Protein AF-A0A3S4VG91-F1 (afdb_monomer_lite)

Foldseek 3Di:
DDDDDPPPVVVVVVVVVCVVVVVVVVVVVVVVVFWPDKDFDCVVQNDVPRGDFDFDPDPPDRHTPDTDIDTDTDD

Sequence (75 aa):
MTGGDAQPLLDDQESATRREVAAAYPTLQRFLDRTATIPLSEKHHGATGARRFRHDPTYIIRGLTDLHLEFTPAA

Organism: Mycolicibacterium chitae (NCBI:txid1792)

Secondary structure (DSSP, 8-state):
----SSHHHHHHHHHHHHHHHHHHHHHHHHHHHTEEE--B-HHHH-STTS---PBPSSSS---BS---B--EE--

Radius of gyration: 19.82 Å; chains: 1; bounding box: 62×22×34 Å

Structure (mmCIF, N/CA/C/O backbone):
data_AF-A0A3S4VG91-F1
#
_entry.id   AF-A0A3S4VG91-F1
#
loop_
_atom_site.group_PDB
_atom_site.id
_atom_site.type_symbol
_atom_site.label_atom_id
_atom_site.label_alt_id
_atom_site.label_comp_id
_atom_site.label_asym_id
_atom_site.label_entity_id
_atom_site.label_seq_id
_atom_site.pdbx_PDB_ins_code
_atom_site.Cartn_x
_atom_site.Cartn_y
_atom_site.Cartn_z
_atom_site.occupancy
_atom_site.B_iso_or_equiv
_atom_site.auth_seq_id
_atom_site.auth_comp_id
_atom_site.auth_asym_id
_atom_site.auth_atom_id
_atom_site.pdbx_PDB_model_num
ATOM 1 N N . MET A 1 1 ? 51.147 -17.711 -0.578 1.00 43.44 1 MET A N 1
ATOM 2 C CA . MET A 1 1 ? 50.227 -16.582 -0.820 1.00 43.44 1 MET A CA 1
ATOM 3 C C . MET A 1 1 ? 48.860 -17.166 -1.127 1.00 43.44 1 MET A C 1
ATOM 5 O O . MET A 1 1 ? 48.601 -17.463 -2.284 1.00 43.44 1 MET A O 1
ATOM 9 N N . THR A 1 2 ? 48.029 -17.415 -0.113 1.00 45.94 2 THR A N 1
ATOM 10 C CA . THR A 1 2 ? 46.681 -17.949 -0.353 1.00 45.94 2 THR A CA 1
ATOM 11 C C . THR A 1 2 ? 45.714 -17.447 0.711 1.00 45.94 2 THR A C 1
ATOM 13 O O . THR A 1 2 ? 45.864 -17.783 1.878 1.00 45.94 2 THR A O 1
ATOM 16 N N . GLY A 1 3 ? 44.731 -16.665 0.262 1.00 52.16 3 GLY A N 1
ATOM 17 C CA . GLY A 1 3 ? 43.346 -16.732 0.729 1.00 52.16 3 GLY A CA 1
ATOM 18 C C . GLY A 1 3 ? 43.064 -16.359 2.181 1.00 52.16 3 GLY A C 1
ATOM 19 O O . GLY A 1 3 ? 42.674 -17.213 2.964 1.00 52.16 3 GLY A O 1
ATOM 20 N N . GLY A 1 4 ? 43.142 -15.079 2.508 1.00 57.72 4 GLY A N 1
ATOM 21 C CA . GLY A 1 4 ? 42.489 -14.514 3.684 1.00 57.72 4 GLY A CA 1
ATOM 22 C C . GLY A 1 4 ? 42.442 -13.017 3.470 1.00 57.72 4 GLY A C 1
ATOM 23 O O . GLY A 1 4 ? 43.514 -12.441 3.441 1.00 57.72 4 GLY A O 1
ATOM 24 N N . ASP A 1 5 ? 41.261 -12.480 3.134 1.00 58.59 5 ASP A N 1
ATOM 25 C CA . ASP A 1 5 ? 40.876 -11.044 3.186 1.00 58.59 5 ASP A CA 1
ATOM 26 C C . ASP A 1 5 ? 39.619 -10.722 2.333 1.00 58.59 5 ASP A C 1
ATOM 28 O O . ASP A 1 5 ? 39.416 -9.594 1.898 1.00 58.59 5 ASP A O 1
ATOM 32 N N . ALA A 1 6 ? 38.725 -11.691 2.081 1.00 55.03 6 ALA A N 1
ATOM 33 C CA . ALA A 1 6 ? 37.448 -11.437 1.383 1.00 55.03 6 ALA A CA 1
ATOM 34 C C . ALA A 1 6 ? 36.211 -11.424 2.309 1.00 55.03 6 ALA A C 1
ATOM 36 O O . ALA A 1 6 ? 35.120 -11.075 1.871 1.00 55.03 6 ALA A O 1
ATOM 37 N N . GLN A 1 7 ? 36.363 -11.802 3.583 1.00 58.47 7 GLN A N 1
ATOM 38 C CA . GLN A 1 7 ? 35.273 -11.851 4.568 1.00 58.47 7 GLN A CA 1
ATOM 39 C C . GLN A 1 7 ? 34.730 -10.480 5.033 1.00 58.47 7 GLN A C 1
ATOM 41 O O . GLN A 1 7 ? 33.512 -10.368 5.130 1.00 58.47 7 GLN A O 1
ATOM 46 N N . PRO A 1 8 ? 35.532 -9.415 5.253 1.00 54.75 8 PRO A N 1
ATOM 47 C CA . PRO A 1 8 ? 35.012 -8.206 5.906 1.00 54.75 8 PRO A CA 1
ATOM 48 C C . PRO A 1 8 ? 34.005 -7.416 5.052 1.00 54.75 8 PRO A C 1
ATOM 50 O O . PRO A 1 8 ? 33.128 -6.753 5.592 1.00 54.75 8 PRO A O 1
ATOM 53 N N . LEU A 1 9 ? 34.076 -7.514 3.718 1.00 55.69 9 LEU A N 1
ATOM 54 C CA . LEU A 1 9 ? 33.129 -6.837 2.824 1.00 55.69 9 LEU A CA 1
ATOM 55 C C . LEU A 1 9 ? 31.735 -7.490 2.843 1.00 55.69 9 LEU A C 1
ATOM 57 O O . LEU A 1 9 ? 30.737 -6.795 2.683 1.00 55.69 9 LEU A O 1
ATOM 61 N N . LEU A 1 10 ? 31.650 -8.810 3.043 1.00 55.84 10 LEU A N 1
ATOM 62 C CA . LEU A 1 10 ? 30.375 -9.537 3.125 1.00 55.84 10 LEU A CA 1
ATOM 63 C C . LEU A 1 10 ? 29.611 -9.197 4.414 1.00 55.84 10 LEU A C 1
ATOM 65 O O . LEU A 1 10 ?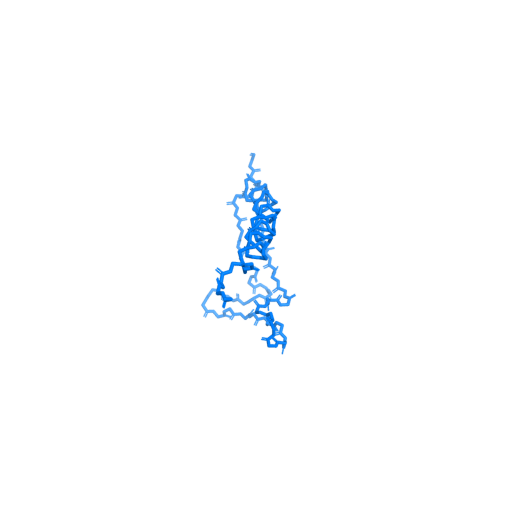 28.392 -9.035 4.367 1.00 55.84 10 LEU A O 1
ATOM 69 N N . ASP A 1 11 ? 30.324 -9.004 5.524 1.00 59.78 11 ASP A N 1
ATOM 70 C CA . ASP A 1 11 ? 29.738 -8.644 6.822 1.00 59.78 11 ASP A CA 1
ATOM 71 C C . ASP A 1 11 ? 29.122 -7.229 6.808 1.00 59.78 11 ASP A C 1
ATOM 73 O O . ASP A 1 11 ? 28.042 -6.999 7.369 1.00 59.78 11 ASP A O 1
ATOM 77 N N . ASP A 1 12 ? 29.753 -6.289 6.095 1.00 60.69 12 ASP A N 1
ATOM 78 C CA . ASP A 1 12 ? 29.202 -4.950 5.841 1.00 60.69 12 ASP A CA 1
ATOM 79 C C . ASP A 1 12 ? 27.928 -5.014 4.975 1.00 60.69 12 ASP A C 1
ATOM 81 O O . ASP A 1 12 ? 26.948 -4.317 5.252 1.00 60.69 12 ASP A O 1
ATOM 85 N N . GLN A 1 13 ? 27.888 -5.889 3.958 1.00 57.47 13 GLN A N 1
ATOM 86 C CA . GLN A 1 13 ? 26.688 -6.088 3.130 1.00 57.47 13 GLN A CA 1
ATOM 87 C C . GLN A 1 13 ? 25.537 -6.744 3.918 1.00 57.47 13 GLN A C 1
ATOM 89 O O . GLN A 1 13 ? 24.379 -6.344 3.768 1.00 57.47 13 GLN A O 1
ATOM 94 N N . GLU A 1 14 ? 25.822 -7.714 4.792 1.00 56.59 14 GLU A N 1
ATOM 95 C CA . GLU A 1 14 ? 24.813 -8.392 5.623 1.00 56.59 14 GLU A CA 1
ATOM 96 C C . GLU A 1 14 ? 24.193 -7.447 6.668 1.00 56.59 14 GLU A C 1
ATOM 98 O O . GLU A 1 14 ? 22.977 -7.453 6.901 1.00 56.59 14 GLU A O 1
ATOM 103 N N . SER A 1 15 ? 25.010 -6.591 7.284 1.00 58.97 15 SER A N 1
ATOM 104 C CA . SER A 1 15 ? 24.553 -5.627 8.288 1.00 58.97 15 SER A CA 1
ATOM 105 C C . SER A 1 15 ? 23.815 -4.429 7.677 1.00 58.97 15 SER A C 1
ATOM 107 O O . SER A 1 15 ? 22.830 -3.968 8.266 1.00 58.97 15 SER A O 1
ATOM 109 N N . ALA A 1 16 ? 24.190 -3.983 6.474 1.00 57.62 16 ALA A N 1
ATOM 110 C CA . ALA A 1 16 ? 23.405 -3.025 5.691 1.00 57.62 16 ALA A CA 1
ATOM 111 C C . ALA A 1 16 ? 22.039 -3.608 5.279 1.00 57.62 16 ALA A C 1
ATOM 113 O O . ALA A 1 16 ? 21.006 -2.978 5.516 1.00 57.62 16 ALA A O 1
ATOM 114 N N . THR A 1 17 ? 22.011 -4.859 4.801 1.00 56.16 17 THR A N 1
ATOM 115 C CA . THR A 1 17 ? 20.771 -5.561 4.417 1.00 56.16 17 THR A CA 1
ATOM 116 C C . THR A 1 17 ? 19.803 -5.684 5.598 1.00 56.16 17 THR A C 1
ATOM 118 O O . THR A 1 17 ? 18.614 -5.386 5.471 1.00 56.16 17 THR A O 1
ATOM 121 N N . ARG A 1 18 ? 20.293 -6.0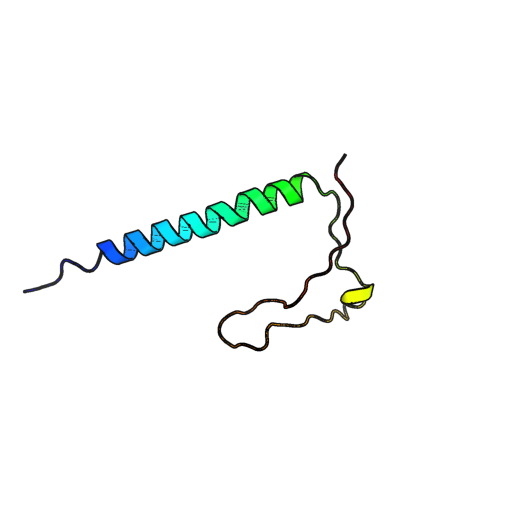51 6.794 1.00 58.28 18 ARG A N 1
ATOM 122 C CA . ARG A 1 18 ? 19.453 -6.085 8.006 1.00 58.28 18 ARG A CA 1
ATOM 123 C C . ARG A 1 18 ? 18.917 -4.705 8.391 1.00 58.28 18 ARG A C 1
ATOM 125 O O . ARG A 1 18 ? 17.782 -4.629 8.850 1.00 58.28 18 ARG A O 1
ATOM 132 N N . ARG A 1 19 ? 19.692 -3.627 8.222 1.00 54.62 19 ARG A N 1
ATOM 133 C CA . ARG A 1 19 ? 19.266 -2.256 8.566 1.00 54.62 19 ARG A CA 1
ATOM 134 C C . ARG A 1 19 ? 18.203 -1.712 7.613 1.00 54.62 19 ARG A C 1
ATOM 136 O O . ARG A 1 19 ? 17.248 -1.098 8.086 1.00 54.62 19 ARG A O 1
ATOM 143 N N . GLU A 1 20 ? 18.325 -1.969 6.314 1.00 57.12 20 GLU A N 1
ATOM 144 C CA . GLU A 1 20 ? 17.318 -1.566 5.322 1.00 57.12 20 GLU A CA 1
ATOM 145 C C . GLU A 1 20 ? 15.990 -2.306 5.539 1.00 57.12 20 GLU A C 1
ATOM 147 O O . GLU A 1 20 ? 14.925 -1.684 5.596 1.00 57.12 20 GLU A O 1
ATOM 152 N N . VAL A 1 21 ? 16.050 -3.620 5.789 1.00 57.16 21 VAL A N 1
ATOM 153 C CA . VAL A 1 21 ? 14.866 -4.425 6.137 1.00 57.16 21 VAL A CA 1
ATOM 154 C C . VAL A 1 21 ? 14.259 -3.978 7.477 1.00 57.16 21 VAL A C 1
ATOM 156 O O . VAL A 1 21 ? 13.035 -3.893 7.612 1.00 57.16 21 VAL A O 1
ATOM 159 N N . ALA A 1 22 ? 15.093 -3.623 8.459 1.00 55.56 22 ALA A N 1
ATOM 160 C CA . ALA A 1 22 ? 14.648 -3.213 9.790 1.00 55.56 22 ALA A CA 1
ATOM 161 C C . ALA A 1 22 ? 13.983 -1.828 9.844 1.00 55.56 22 ALA A C 1
ATOM 163 O O . ALA A 1 22 ? 13.271 -1.564 10.808 1.00 55.56 22 ALA A O 1
ATOM 164 N N . ALA A 1 23 ? 14.170 -0.944 8.859 1.00 58.22 23 ALA A N 1
ATOM 165 C CA . ALA A 1 23 ? 13.478 0.351 8.818 1.00 58.22 23 ALA A CA 1
ATOM 166 C C . ALA A 1 23 ? 12.096 0.264 8.138 1.00 58.22 23 ALA A C 1
ATOM 168 O O . ALA A 1 23 ? 11.148 0.945 8.545 1.00 58.22 23 ALA A O 1
ATOM 169 N N . ALA A 1 24 ? 11.960 -0.605 7.132 1.00 62.38 24 ALA A N 1
ATOM 170 C CA . ALA A 1 24 ? 10.705 -0.807 6.408 1.00 62.38 24 ALA A CA 1
ATOM 171 C C . ALA A 1 24 ? 9.658 -1.546 7.257 1.00 62.38 24 ALA A C 1
ATOM 173 O O . ALA A 1 24 ? 8.482 -1.172 7.280 1.00 62.38 24 ALA A O 1
ATOM 174 N N . TYR A 1 25 ? 10.095 -2.563 8.001 1.00 76.31 25 TYR A N 1
ATOM 175 C CA . TYR A 1 25 ? 9.203 -3.448 8.744 1.00 76.31 25 TYR A CA 1
ATOM 176 C C . TYR A 1 25 ? 8.399 -2.739 9.860 1.00 76.31 25 TYR A C 1
ATOM 178 O O . TYR A 1 25 ? 7.177 -2.886 9.884 1.00 76.31 25 TYR A O 1
ATOM 186 N N . PRO A 1 26 ? 8.989 -1.886 10.726 1.00 85.56 26 PRO A N 1
ATOM 187 C CA . PRO A 1 26 ? 8.246 -1.214 11.793 1.00 85.56 26 PRO A CA 1
ATOM 188 C C . PRO A 1 26 ? 7.237 -0.183 11.283 1.00 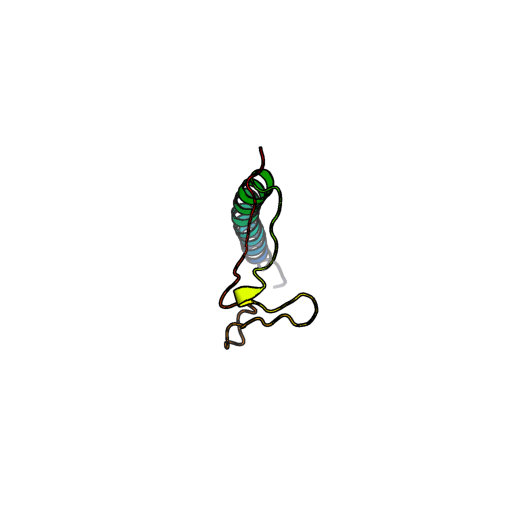85.56 26 PRO A C 1
ATOM 190 O O . PRO A 1 26 ? 6.194 0.011 11.905 1.00 85.56 26 PRO A O 1
ATOM 193 N N . THR A 1 27 ? 7.536 0.494 10.172 1.00 87.94 27 THR A N 1
ATOM 194 C CA . THR A 1 27 ? 6.620 1.482 9.581 1.00 87.94 27 THR A CA 1
ATOM 195 C C . THR A 1 27 ? 5.404 0.787 8.986 1.00 87.94 27 THR A C 1
ATOM 197 O O . THR A 1 27 ? 4.272 1.179 9.275 1.00 87.94 27 THR A O 1
ATOM 200 N N . LEU A 1 28 ? 5.632 -0.281 8.215 1.00 87.94 28 LEU A N 1
ATOM 201 C CA . LEU A 1 28 ? 4.551 -1.087 7.661 1.00 87.94 28 LEU A CA 1
ATOM 202 C C . LEU A 1 28 ? 3.714 -1.710 8.778 1.00 87.94 28 LEU A C 1
ATOM 204 O O . LEU A 1 28 ? 2.494 -1.618 8.740 1.00 87.94 28 LEU A O 1
ATOM 208 N N . GLN A 1 29 ? 4.352 -2.262 9.809 1.00 90.38 29 GLN A N 1
ATOM 209 C CA . GLN A 1 29 ? 3.634 -2.877 10.917 1.00 90.38 29 GLN A CA 1
ATOM 210 C C . GLN A 1 29 ? 2.753 -1.869 11.660 1.00 90.38 29 GLN A C 1
ATOM 212 O O . GLN A 1 29 ? 1.573 -2.130 11.843 1.00 90.38 29 GLN A O 1
ATOM 217 N N . ARG A 1 30 ? 3.252 -0.661 11.958 1.00 90.50 30 ARG A N 1
ATOM 218 C CA . ARG A 1 30 ? 2.424 0.403 12.561 1.00 90.50 30 ARG A CA 1
ATOM 219 C C . ARG A 1 30 ? 1.246 0.822 11.682 1.00 90.50 30 ARG A C 1
ATOM 221 O O . ARG A 1 30 ? 0.207 1.201 12.216 1.00 90.50 30 ARG A O 1
ATOM 228 N N . PHE A 1 31 ? 1.419 0.828 10.362 1.00 91.06 31 PHE A N 1
ATOM 229 C CA . PHE A 1 31 ? 0.331 1.112 9.429 1.00 91.06 31 PHE A CA 1
ATOM 230 C C . PHE A 1 31 ? -0.714 -0.012 9.445 1.00 91.06 31 PHE A C 1
ATOM 232 O O . PHE A 1 31 ? -1.903 0.268 9.581 1.00 91.06 31 PHE A O 1
ATOM 239 N N . LEU A 1 32 ? -0.275 -1.270 9.378 1.00 91.69 32 LEU A N 1
ATOM 240 C CA . LEU A 1 32 ? -1.151 -2.442 9.414 1.00 91.69 32 LEU A CA 1
ATOM 241 C C . LEU A 1 32 ? -1.888 -2.578 10.754 1.00 91.69 32 LEU A C 1
ATOM 243 O O . LEU A 1 32 ? -3.095 -2.783 10.751 1.00 91.69 32 LEU A O 1
ATOM 247 N N . ASP A 1 33 ? -1.212 -2.358 11.884 1.00 93.62 33 ASP A N 1
ATOM 248 C CA . ASP A 1 33 ? -1.809 -2.406 13.228 1.00 93.62 33 ASP A CA 1
ATOM 249 C C . ASP A 1 33 ? -2.966 -1.403 13.396 1.00 93.62 33 ASP A C 1
ATOM 251 O O . ASP A 1 33 ? -3.857 -1.598 14.218 1.00 93.62 33 ASP A O 1
ATOM 255 N N . ARG A 1 34 ? -2.957 -0.308 12.626 1.00 92.94 34 ARG A N 1
ATOM 256 C CA . ARG A 1 34 ? -3.953 0.773 12.694 1.00 92.94 34 ARG A CA 1
ATOM 257 C C . ARG A 1 34 ? -5.022 0.689 11.612 1.00 92.94 34 ARG A C 1
ATOM 259 O O . ARG A 1 34 ? -5.842 1.603 11.515 1.00 92.94 34 ARG A O 1
ATOM 266 N N . THR A 1 35 ? -5.019 -0.357 10.791 1.00 95.44 35 THR A N 1
ATOM 267 C CA . THR A 1 35 ? -5.880 -0.432 9.612 1.00 95.44 35 THR A CA 1
ATOM 268 C C . THR A 1 35 ? -6.648 -1.748 9.575 1.00 95.44 35 THR A C 1
ATOM 270 O O . THR A 1 35 ? -6.065 -2.818 9.457 1.00 95.44 35 THR A O 1
ATOM 273 N N . ALA A 1 36 ? -7.978 -1.673 9.645 1.00 94.69 36 ALA A N 1
ATOM 274 C CA . ALA A 1 36 ? -8.859 -2.839 9.660 1.00 94.69 36 ALA A CA 1
ATOM 275 C C . ALA A 1 36 ? -9.023 -3.485 8.274 1.00 94.69 36 ALA A C 1
ATOM 277 O O . ALA A 1 36 ? -9.139 -4.704 8.165 1.00 94.69 36 ALA A O 1
ATOM 278 N N . THR A 1 37 ? -9.053 -2.680 7.206 1.00 95.19 37 THR A N 1
ATOM 279 C CA . THR A 1 37 ? -9.167 -3.160 5.817 1.00 95.19 37 THR A CA 1
ATOM 280 C C . THR A 1 37 ? -8.316 -2.311 4.879 1.00 95.19 37 THR A C 1
ATOM 282 O O . THR A 1 37 ? -8.193 -1.105 5.088 1.00 95.19 37 THR A O 1
ATOM 285 N N . ILE A 1 38 ? -7.726 -2.938 3.853 1.00 94.50 38 ILE A N 1
ATOM 286 C CA . ILE A 1 38 ? -6.818 -2.279 2.894 1.00 94.50 38 ILE A CA 1
ATOM 287 C C . ILE A 1 38 ? -7.096 -2.753 1.450 1.00 94.50 38 ILE A C 1
ATOM 289 O O . ILE A 1 38 ? -6.246 -3.397 0.828 1.00 94.50 38 ILE A O 1
ATOM 293 N N . PRO A 1 39 ? -8.307 -2.547 0.903 1.00 95.06 39 PRO A N 1
ATOM 294 C CA . PRO A 1 39 ? -8.598 -2.931 -0.473 1.00 95.06 39 PRO A CA 1
ATOM 295 C C . PRO A 1 39 ? -7.857 -2.070 -1.510 1.00 95.06 39 PRO A C 1
ATOM 297 O O . PRO A 1 39 ? -7.584 -0.884 -1.321 1.00 95.06 39 PRO A O 1
ATOM 300 N N . LEU A 1 40 ? -7.591 -2.671 -2.672 1.00 95.56 40 LEU A N 1
ATOM 301 C CA . LEU A 1 40 ? -7.143 -1.950 -3.864 1.00 95.56 40 LEU A CA 1
ATOM 302 C C . LEU A 1 40 ? -8.283 -1.110 -4.435 1.00 95.56 40 LEU A C 1
ATOM 304 O O . LEU A 1 40 ? -9.352 -1.651 -4.738 1.00 95.56 40 LEU A O 1
ATOM 308 N N . SER A 1 41 ? -8.021 0.171 -4.692 1.00 96.00 41 SER A N 1
ATOM 309 C CA . SER A 1 41 ? -9.026 1.057 -5.276 1.00 96.00 41 SER A CA 1
ATOM 310 C C . SER A 1 41 ? -9.405 0.601 -6.686 1.00 96.00 41 SER A C 1
ATOM 312 O O . SER A 1 41 ? -8.607 0.696 -7.624 1.00 96.00 41 SER A O 1
ATOM 314 N N . GLU A 1 42 ? -10.638 0.119 -6.866 1.00 95.75 42 GLU A N 1
ATOM 315 C CA . GLU A 1 42 ? -11.139 -0.317 -8.179 1.00 95.75 42 GLU A CA 1
ATOM 316 C C . GLU A 1 42 ? -11.207 0.836 -9.180 1.00 95.75 42 GLU A C 1
ATOM 318 O O . GLU A 1 42 ? -10.974 0.641 -10.374 1.00 95.75 42 GLU A O 1
ATOM 323 N N . LYS A 1 43 ? -11.430 2.060 -8.690 1.00 96.25 43 LYS A N 1
ATOM 324 C CA . LYS A 1 43 ? -11.407 3.279 -9.503 1.00 96.25 43 LYS A CA 1
ATOM 325 C C . LYS A 1 43 ? -10.072 3.460 -10.230 1.00 96.25 43 LYS A C 1
ATOM 327 O O . LYS A 1 43 ? -10.059 3.854 -11.393 1.00 96.25 43 LYS A O 1
ATOM 332 N N . HIS A 1 44 ? -8.962 3.169 -9.557 1.00 97.06 44 HIS A N 1
ATOM 333 C CA . HIS A 1 44 ? -7.619 3.372 -10.104 1.00 97.06 44 HIS A CA 1
ATOM 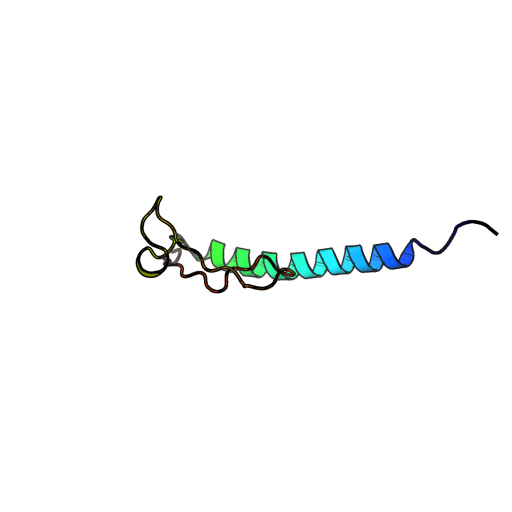334 C C . HIS A 1 44 ? -7.086 2.106 -10.781 1.00 97.06 44 HIS A C 1
ATOM 336 O O . HIS A 1 44 ? -6.493 2.175 -11.858 1.00 97.06 44 HIS A O 1
ATOM 342 N N . HIS A 1 45 ? -7.342 0.940 -10.185 1.00 96.88 45 HIS A N 1
ATOM 343 C CA . HIS A 1 45 ? -6.750 -0.324 -10.610 1.00 96.88 45 HIS A CA 1
ATOM 344 C C . HIS A 1 45 ? -7.701 -1.230 -11.392 1.00 96.88 45 HIS A C 1
ATOM 346 O O . HIS A 1 45 ? -7.263 -2.275 -11.845 1.00 96.88 45 HIS A O 1
ATOM 352 N N . GLY A 1 46 ? -8.965 -0.865 -11.608 1.00 94.94 46 GLY A N 1
ATOM 353 C CA . GLY A 1 46 ? -9.967 -1.739 -12.232 1.00 94.94 46 GLY A CA 1
ATOM 354 C C . GLY A 1 46 ? -10.5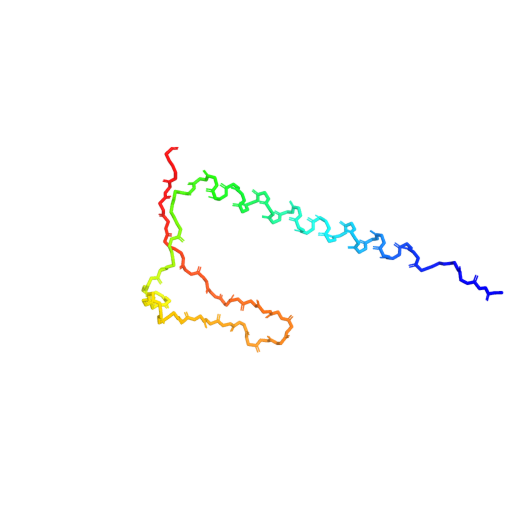38 -2.773 -11.259 1.00 94.94 46 GLY A C 1
ATOM 355 O O . GLY A 1 46 ? -10.055 -2.902 -10.137 1.00 94.94 46 GLY A O 1
ATOM 356 N N . ALA A 1 47 ? -11.573 -3.499 -11.683 1.00 95.00 47 ALA A N 1
ATOM 357 C CA . ALA A 1 47 ? -12.265 -4.477 -10.847 1.00 95.00 47 ALA A CA 1
ATOM 358 C C . ALA A 1 47 ? -11.392 -5.696 -10.507 1.00 95.00 47 ALA A C 1
ATOM 360 O O . ALA A 1 47 ? -10.385 -5.992 -11.163 1.00 95.00 47 ALA A O 1
ATOM 361 N N . THR A 1 48 ? -11.806 -6.440 -9.486 1.00 93.19 48 THR A N 1
ATOM 362 C CA . THR A 1 48 ? -11.200 -7.735 -9.142 1.00 93.19 48 THR A CA 1
ATOM 363 C C . THR A 1 48 ? -11.178 -8.678 -10.355 1.00 93.19 48 THR A C 1
ATOM 365 O O . THR A 1 48 ? -12.185 -8.860 -11.027 1.00 93.19 48 THR A O 1
ATOM 368 N N . GLY A 1 49 ? -10.005 -9.241 -10.671 1.00 92.50 49 GLY A N 1
ATOM 369 C CA . GLY A 1 49 ? -9.782 -10.082 -11.859 1.00 92.50 49 GLY A CA 1
ATOM 370 C C . GLY A 1 49 ? -9.396 -9.329 -13.142 1.00 92.50 49 GLY A C 1
ATOM 371 O O . GLY A 1 49 ? -8.845 -9.937 -14.051 1.00 92.50 49 GLY A O 1
ATOM 372 N N . ALA A 1 50 ? -9.593 -8.009 -13.201 1.00 94.12 50 ALA A N 1
ATOM 373 C CA . ALA A 1 50 ? -9.231 -7.161 -14.343 1.00 94.12 50 ALA A CA 1
ATOM 374 C C . ALA A 1 50 ? -8.313 -6.000 -13.916 1.00 94.12 50 ALA A C 1
ATOM 376 O O . ALA A 1 50 ? -8.478 -4.853 -14.350 1.00 94.12 50 ALA A O 1
ATOM 377 N N . ARG A 1 51 ? -7.369 -6.298 -13.011 1.00 94.31 51 ARG A N 1
ATOM 378 C CA . ARG A 1 51 ? -6.510 -5.288 -12.389 1.00 94.31 51 ARG A CA 1
ATOM 379 C C . ARG A 1 51 ? -5.475 -4.739 -13.373 1.00 94.31 51 ARG A C 1
ATOM 381 O O . ARG A 1 51 ? -4.898 -5.480 -14.165 1.00 94.31 51 ARG A O 1
ATOM 388 N N . ARG A 1 52 ? -5.218 -3.435 -13.293 1.00 93.94 52 ARG A N 1
ATOM 389 C CA . ARG A 1 52 ? -4.233 -2.706 -14.097 1.00 93.94 52 ARG A CA 1
ATOM 390 C C . ARG A 1 52 ? -3.232 -2.023 -13.176 1.00 93.94 52 ARG A C 1
ATOM 392 O O . ARG A 1 52 ? -3.602 -1.202 -12.335 1.00 93.94 52 ARG A O 1
ATOM 399 N N . PHE A 1 53 ? -1.961 -2.341 -13.379 1.00 93.88 53 PHE A N 1
ATOM 400 C CA . PHE A 1 53 ? -0.846 -1.767 -12.641 1.00 93.88 53 PHE A CA 1
ATOM 401 C C . PHE A 1 53 ? 0.164 -1.182 -13.613 1.00 93.88 53 PHE A C 1
ATOM 403 O O . PHE A 1 53 ? 0.514 -1.818 -14.611 1.00 93.88 53 PHE A O 1
ATOM 410 N N . ARG A 1 54 ? 0.637 0.026 -13.312 1.00 92.44 54 ARG A N 1
ATOM 411 C CA . ARG A 1 54 ? 1.729 0.646 -14.050 1.00 92.44 54 ARG A CA 1
ATOM 412 C C . ARG A 1 54 ? 3.023 0.369 -13.302 1.00 92.44 54 ARG A C 1
ATOM 414 O O . ARG A 1 54 ? 3.129 0.642 -12.110 1.00 92.44 54 ARG A O 1
ATOM 421 N N . HIS A 1 55 ? 3.968 -0.216 -14.017 1.00 90.44 55 HIS A N 1
ATOM 422 C CA . HIS A 1 55 ? 5.293 -0.504 -13.500 1.00 90.44 55 HIS A CA 1
ATOM 423 C C . HIS A 1 55 ? 6.246 0.597 -13.934 1.00 90.44 55 HIS A C 1
ATOM 425 O O . HIS A 1 55 ? 6.032 1.234 -14.971 1.00 90.44 55 HIS A O 1
ATOM 431 N N . ASP A 1 56 ? 7.274 0.814 -13.127 1.00 90.44 56 ASP A N 1
ATOM 432 C CA . ASP A 1 56 ? 8.394 1.651 -13.513 1.00 90.44 56 ASP A CA 1
ATOM 433 C C . ASP A 1 56 ? 9.001 1.116 -14.827 1.00 90.44 56 ASP A C 1
ATOM 435 O O . ASP A 1 56 ? 9.165 -0.100 -14.975 1.00 90.44 56 ASP A O 1
ATOM 439 N N . PRO A 1 57 ? 9.269 1.982 -15.822 1.00 87.56 57 PRO A N 1
ATOM 440 C CA . PRO A 1 57 ? 9.727 1.541 -17.135 1.00 87.56 57 PRO A CA 1
ATOM 441 C C . PRO A 1 57 ? 11.211 1.149 -17.152 1.00 87.56 57 PRO A C 1
ATOM 443 O O . PRO A 1 57 ? 11.717 0.753 -18.204 1.00 87.56 57 PRO A O 1
ATOM 446 N N . THR A 1 58 ? 11.934 1.287 -16.036 1.00 87.69 58 THR A N 1
ATOM 447 C CA . THR A 1 58 ? 13.349 0.927 -15.962 1.00 87.69 58 THR A CA 1
ATOM 448 C C . THR A 1 58 ? 13.538 -0.552 -15.633 1.00 87.69 58 THR A C 1
ATOM 450 O O . THR A 1 58 ? 12.722 -1.202 -14.986 1.00 87.69 58 THR A O 1
ATOM 453 N N . TYR A 1 59 ? 14.662 -1.109 -16.083 1.00 76.56 59 TYR A N 1
ATOM 454 C CA . TYR A 1 59 ? 14.972 -2.529 -15.893 1.00 76.56 59 TYR A CA 1
ATOM 455 C C . TYR A 1 59 ? 15.677 -2.838 -14.563 1.00 76.56 59 TYR A C 1
ATOM 457 O O . TYR A 1 59 ? 15.946 -4.002 -14.279 1.00 76.56 59 TYR A O 1
ATOM 465 N N . ILE A 1 60 ? 15.998 -1.816 -13.761 1.00 83.69 60 ILE A N 1
ATOM 466 C CA . ILE A 1 60 ? 16.795 -1.964 -12.533 1.00 83.69 60 ILE A CA 1
ATOM 467 C C . ILE A 1 60 ? 15.894 -2.259 -11.327 1.00 83.69 60 ILE A C 1
ATOM 469 O O . ILE A 1 60 ? 16.247 -3.083 -10.488 1.00 83.69 60 ILE A O 1
ATOM 473 N N . ILE A 1 61 ? 14.716 -1.630 -11.249 1.00 84.31 61 ILE A N 1
ATOM 474 C CA . ILE A 1 61 ? 13.795 -1.766 -10.115 1.00 84.31 61 ILE A CA 1
ATOM 475 C C . ILE A 1 61 ? 12.432 -2.222 -10.630 1.00 84.31 61 ILE A C 1
ATOM 477 O O . ILE A 1 61 ? 11.796 -1.545 -11.429 1.00 84.31 61 ILE A O 1
ATOM 481 N N . ARG A 1 62 ? 11.929 -3.350 -10.116 1.00 83.50 62 ARG A N 1
ATOM 482 C CA . ARG A 1 62 ? 10.532 -3.757 -10.331 1.00 83.50 62 ARG A CA 1
ATOM 483 C C . ARG A 1 62 ? 9.620 -3.060 -9.323 1.00 83.50 62 ARG A C 1
ATOM 485 O O . ARG A 1 62 ? 9.152 -3.679 -8.371 1.00 83.50 62 ARG A O 1
ATOM 492 N N . GLY A 1 63 ? 9.404 -1.765 -9.531 1.00 89.88 63 GLY A N 1
ATOM 493 C CA . GLY A 1 63 ? 8.488 -0.942 -8.740 1.00 89.88 63 GLY A CA 1
ATOM 494 C C . GLY A 1 63 ? 7.160 -0.709 -9.457 1.00 89.88 63 GLY A C 1
ATOM 495 O O . GLY A 1 63 ? 7.113 -0.647 -10.686 1.00 89.88 63 GLY A O 1
ATOM 496 N N . LEU A 1 64 ? 6.076 -0.557 -8.695 1.00 93.31 64 LEU A N 1
ATOM 497 C CA . LEU A 1 64 ? 4.869 0.093 -9.205 1.00 93.31 64 LEU A CA 1
ATOM 498 C C . LEU A 1 64 ? 5.108 1.600 -9.224 1.00 93.31 64 LEU A C 1
ATOM 500 O O . LEU A 1 64 ? 5.666 2.132 -8.267 1.00 93.31 64 LEU A O 1
ATOM 504 N N . THR A 1 65 ? 4.660 2.291 -10.272 1.00 93.00 65 THR A N 1
ATOM 505 C CA . THR A 1 65 ? 4.712 3.760 -10.265 1.00 93.00 65 THR A CA 1
ATOM 506 C C . THR A 1 65 ? 3.730 4.326 -9.245 1.00 93.00 65 THR A C 1
ATOM 508 O O . THR A 1 65 ? 4.006 5.348 -8.632 1.00 93.00 65 THR A O 1
ATOM 511 N N . ASP A 1 66 ? 2.588 3.652 -9.055 1.00 94.00 66 ASP A N 1
ATOM 512 C CA . ASP A 1 66 ? 1.511 4.098 -8.176 1.00 94.00 66 ASP A CA 1
ATOM 513 C C . ASP A 1 66 ? 0.728 2.900 -7.627 1.00 94.00 66 ASP A C 1
ATOM 515 O O . ASP A 1 66 ? 0.418 1.947 -8.354 1.00 94.00 66 ASP A O 1
ATOM 519 N N . LEU A 1 67 ? 0.356 2.985 -6.349 1.00 94.94 67 LEU A N 1
ATOM 520 C CA . LEU A 1 67 ? -0.498 2.023 -5.658 1.00 94.94 67 LEU A CA 1
ATOM 521 C C . LEU A 1 67 ? -1.549 2.782 -4.842 1.00 94.94 67 LEU A C 1
ATOM 523 O O . LEU A 1 67 ? -1.253 3.341 -3.788 1.00 94.94 67 LEU A O 1
ATOM 527 N N . HIS A 1 68 ? -2.782 2.805 -5.338 1.00 96.12 68 HIS A N 1
ATOM 528 C CA . HIS A 1 68 ? -3.909 3.456 -4.684 1.00 96.12 68 HIS A CA 1
ATOM 529 C C . HIS A 1 68 ? -4.691 2.445 -3.848 1.00 96.12 68 HIS A C 1
ATOM 531 O O . HIS A 1 68 ? -5.297 1.500 -4.366 1.00 96.12 68 HIS A O 1
ATOM 537 N N . LEU A 1 69 ? -4.703 2.693 -2.545 1.00 94.50 69 LEU A N 1
ATOM 538 C CA . LEU A 1 69 ? -5.408 1.892 -1.558 1.00 94.50 69 LEU A CA 1
ATOM 539 C C . LEU A 1 69 ? -6.570 2.700 -0.994 1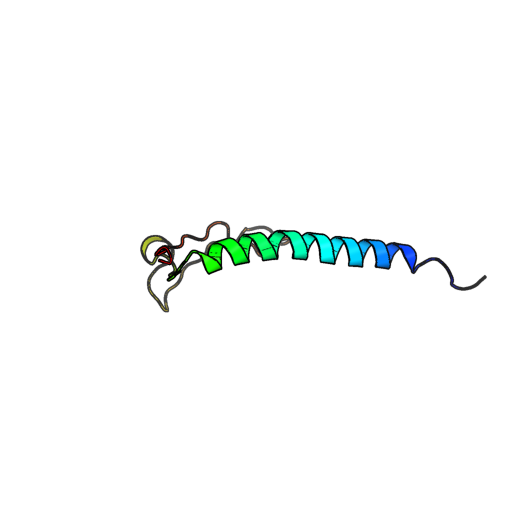.00 94.50 69 LEU A C 1
ATOM 541 O O . LEU A 1 69 ? -6.466 3.908 -0.782 1.00 94.50 69 LEU A O 1
ATOM 545 N N . GLU A 1 70 ? -7.667 2.011 -0.737 1.00 95.81 70 GLU A N 1
ATOM 546 C CA . GLU A 1 70 ? -8.711 2.484 0.163 1.00 95.81 70 GLU A CA 1
ATOM 547 C C . GLU A 1 70 ? -8.473 1.814 1.518 1.00 95.81 70 GLU A C 1
ATOM 549 O O . GLU A 1 70 ? -7.909 0.719 1.572 1.00 95.81 70 GLU A O 1
ATOM 554 N N . PHE A 1 71 ? -8.836 2.468 2.623 1.00 95.44 71 PHE A N 1
ATOM 555 C CA . PHE A 1 71 ? -8.625 1.875 3.939 1.00 95.44 71 PHE A CA 1
ATOM 556 C C . PHE A 1 71 ? -9.668 2.285 4.970 1.00 95.44 71 PHE A C 1
ATOM 558 O O . PHE A 1 71 ? -10.218 3.385 4.929 1.00 95.44 71 PHE A O 1
ATOM 565 N N . THR A 1 72 ? -9.905 1.379 5.918 1.00 95.25 72 THR A N 1
ATOM 566 C CA . THR A 1 72 ? -10.721 1.636 7.111 1.00 95.25 72 THR A CA 1
ATOM 567 C C . THR A 1 72 ? -9.819 1.623 8.346 1.00 95.25 72 THR A C 1
ATOM 569 O O . THR A 1 72 ? -9.116 0.628 8.539 1.00 95.25 72 THR A O 1
ATOM 572 N N . PRO A 1 73 ? -9.813 2.676 9.185 1.00 94.81 73 PRO A N 1
ATOM 573 C CA . PRO A 1 73 ? -9.066 2.673 10.442 1.00 94.81 73 PRO A CA 1
ATOM 574 C C . PRO A 1 73 ? -9.491 1.521 11.363 1.00 94.81 73 PRO A C 1
ATOM 576 O O . PRO A 1 73 ? -10.669 1.166 11.413 1.00 94.81 73 PRO A O 1
ATOM 579 N N . ALA A 1 74 ? -8.536 0.944 12.090 1.00 91.19 74 ALA A N 1
ATOM 580 C CA . ALA A 1 74 ? -8.827 0.068 13.222 1.00 91.19 74 ALA A CA 1
ATOM 581 C C . ALA A 1 74 ? -9.387 0.895 14.398 1.00 91.19 74 ALA A C 1
ATOM 583 O O . ALA A 1 74 ? -9.064 2.078 14.523 1.00 91.19 74 ALA A O 1
ATOM 584 N N . ALA A 1 75 ? -10.259 0.278 15.203 1.00 79.19 75 ALA A N 1
ATOM 585 C CA . ALA A 1 75 ? -10.900 0.905 16.363 1.00 79.19 75 ALA A CA 1
ATOM 586 C C . ALA A 1 75 ? -9.934 1.111 17.538 1.00 79.19 75 ALA A C 1
ATOM 588 O O . ALA A 1 75 ? -9.015 0.275 17.698 1.00 79.19 75 ALA A O 1
#

pLDDT: mean 80.33, std 17.22, range [43.44, 97.06]